Protein AF-A0A2E3XVV8-F1 (afdb_monomer)

Nearest PDB structures (foldseek):
  4kqd-assembly2_C  TM=4.108E-01  e=3.574E+00  Escherichia coli K-12
  7kmt-assembly1_K  TM=4.638E-01  e=4.336E+00  Saccharomyces cerevisiae
  4kqd-assembly2_D  TM=2.670E-01  e=2.946E+00  Escherichia coli K-12

Sequence (90 aa):
MSKSKIQIVDQDGFTLKEFERDQWEKAYEYAEQMEAMEIEVEIRKPSLARTLAESLGAKQRELNKLDQELQDEIDDHLPNQSDTKCGTCH

Radius of gyration: 17.85 Å; Cα contacts (8 Å, |Δi|>4): 81; chains: 1; bounding box: 32×53×37 Å

pLDDT: mean 80.07, std 15.29, range [40.66, 94.06]

Structure (mmCIF, N/CA/C/O backbone):
data_AF-A0A2E3XVV8-F1
#
_entry.id   AF-A0A2E3XVV8-F1
#
loop_
_atom_site.group_PDB
_atom_site.id
_atom_site.type_symbol
_atom_site.label_atom_id
_atom_site.label_alt_id
_atom_site.label_comp_id
_atom_site.label_asym_id
_atom_site.label_entity_id
_atom_site.label_seq_id
_atom_site.pdbx_PDB_ins_code
_atom_site.Cartn_x
_atom_site.Cartn_y
_atom_site.Cartn_z
_atom_site.occupancy
_atom_site.B_iso_or_equiv
_atom_site.auth_seq_id
_atom_site.auth_comp_id
_atom_site.auth_asym_id
_atom_site.auth_atom_id
_atom_site.pdbx_PDB_model_num
ATOM 1 N N . MET A 1 1 ? -5.334 11.039 11.287 1.00 42.91 1 MET A N 1
ATOM 2 C CA . MET A 1 1 ? -5.913 9.850 10.633 1.00 42.91 1 MET A CA 1
ATOM 3 C C . MET A 1 1 ? -4.953 9.448 9.534 1.00 42.91 1 MET A C 1
ATOM 5 O O . MET A 1 1 ? -4.925 10.103 8.500 1.00 42.91 1 MET A O 1
ATOM 9 N N . SER A 1 2 ? -4.077 8.488 9.814 1.00 47.56 2 SER A N 1
ATOM 10 C CA . SER A 1 2 ? -3.109 7.963 8.852 1.00 47.56 2 SER A CA 1
ATOM 11 C C . SER A 1 2 ? -3.898 7.108 7.868 1.00 47.56 2 SER A C 1
ATOM 13 O O . SER A 1 2 ? -4.320 6.013 8.218 1.00 47.56 2 SER A O 1
ATOM 15 N N . LYS A 1 3 ? -4.228 7.653 6.697 1.00 57.25 3 LYS A N 1
ATOM 16 C CA . LYS A 1 3 ? -4.927 6.887 5.665 1.00 57.25 3 LYS A CA 1
ATOM 17 C C . LYS A 1 3 ? -3.993 5.785 5.176 1.00 57.25 3 LYS A C 1
ATOM 19 O O . LYS A 1 3 ? -2.825 6.061 4.918 1.00 57.25 3 LYS A O 1
ATOM 24 N N . SER A 1 4 ? -4.506 4.567 5.062 1.00 70.38 4 SER A N 1
ATOM 25 C CA . SER A 1 4 ? -3.844 3.462 4.376 1.00 70.38 4 SER A CA 1
ATOM 26 C C . SER A 1 4 ? -3.411 3.890 2.964 1.00 70.38 4 SER A C 1
ATOM 28 O O . SER A 1 4 ? -4.261 4.190 2.124 1.00 70.38 4 SER A O 1
ATOM 30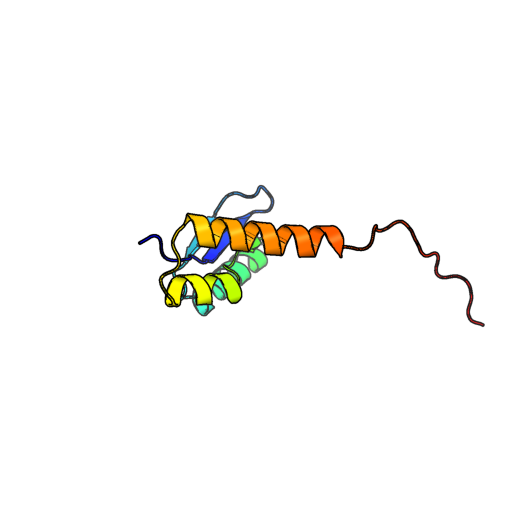 N N . LYS A 1 5 ? -2.097 3.970 2.726 1.00 85.25 5 LYS A N 1
ATOM 31 C CA . LYS A 1 5 ? -1.497 4.367 1.443 1.00 85.25 5 LYS A CA 1
ATOM 32 C C . LYS A 1 5 ? -1.008 3.150 0.670 1.00 85.25 5 LYS A C 1
ATOM 34 O O . LYS A 1 5 ? -0.689 2.124 1.264 1.00 85.25 5 LYS A O 1
ATOM 39 N N . ILE A 1 6 ? -0.926 3.296 -0.644 1.00 87.75 6 ILE A N 1
ATOM 40 C CA . ILE A 1 6 ? -0.257 2.347 -1.532 1.00 87.75 6 ILE A CA 1
ATOM 41 C C . ILE A 1 6 ? 1.189 2.821 -1.679 1.00 87.75 6 ILE A C 1
ATOM 43 O O . ILE A 1 6 ? 1.422 4.002 -1.938 1.00 87.75 6 ILE A O 1
ATOM 47 N N . GLN A 1 7 ? 2.151 1.926 -1.499 1.00 89.69 7 GLN A N 1
ATOM 48 C CA . GLN A 1 7 ? 3.575 2.238 -1.589 1.00 89.69 7 GLN A CA 1
ATOM 49 C C . GLN A 1 7 ? 4.198 1.453 -2.739 1.00 89.69 7 GLN A C 1
ATOM 51 O O . GLN A 1 7 ? 3.973 0.254 -2.863 1.00 89.69 7 GLN A O 1
ATOM 56 N N . ILE A 1 8 ? 4.974 2.140 -3.570 1.00 90.31 8 ILE A N 1
ATOM 57 C CA . ILE A 1 8 ? 5.825 1.532 -4.590 1.00 90.31 8 ILE A CA 1
ATOM 58 C C . ILE A 1 8 ? 7.234 1.507 -4.020 1.00 90.31 8 ILE A C 1
ATOM 60 O O . ILE A 1 8 ? 7.770 2.571 -3.689 1.00 90.31 8 ILE A O 1
ATOM 64 N N . VAL A 1 9 ? 7.804 0.318 -3.868 1.00 91.44 9 VAL A N 1
ATOM 65 C CA . VAL A 1 9 ? 9.146 0.123 -3.311 1.00 91.44 9 VAL A CA 1
ATOM 66 C C . VAL A 1 9 ? 10.066 -0.529 -4.336 1.00 91.44 9 VAL A C 1
ATOM 68 O O . VAL A 1 9 ? 9.605 -1.301 -5.169 1.00 91.44 9 VAL A O 1
ATOM 71 N N . ASP A 1 10 ? 11.349 -0.194 -4.282 1.00 89.06 10 ASP A N 1
ATOM 72 C CA . ASP A 1 10 ? 12.410 -0.853 -5.056 1.00 89.06 10 ASP A CA 1
ATOM 73 C C . ASP A 1 10 ? 12.782 -2.219 -4.437 1.00 89.06 10 ASP A C 1
ATOM 75 O O . ASP A 1 10 ? 12.362 -2.526 -3.316 1.00 89.06 10 ASP A O 1
ATOM 79 N N . GLN A 1 11 ? 13.621 -3.005 -5.114 1.00 86.44 11 GLN A N 1
ATOM 80 C CA . GLN A 1 11 ? 14.196 -4.265 -4.624 1.00 86.44 11 GLN A CA 1
ATOM 81 C C . GLN A 1 11 ? 14.880 -4.116 -3.257 1.00 86.44 11 GLN A C 1
ATOM 83 O O . GLN A 1 11 ? 14.775 -4.988 -2.396 1.00 86.44 11 GLN A O 1
ATOM 88 N N . ASP A 1 12 ? 15.546 -2.982 -3.032 1.00 86.25 12 ASP A N 1
ATOM 89 C CA . ASP A 1 12 ? 16.209 -2.656 -1.764 1.00 86.25 12 ASP A CA 1
ATOM 90 C C . ASP A 1 12 ? 15.216 -2.266 -0.646 1.00 86.25 12 ASP A C 1
ATOM 92 O O . ASP A 1 12 ? 15.604 -1.990 0.492 1.00 86.25 12 ASP A O 1
ATOM 96 N N . GLY A 1 13 ? 13.915 -2.215 -0.952 1.00 81.62 13 GLY A N 1
ATOM 97 C CA . GLY A 1 13 ? 12.849 -1.864 -0.017 1.00 81.62 13 GLY A CA 1
ATOM 98 C C . GLY A 1 13 ? 12.675 -0.360 0.207 1.00 81.62 13 GLY A C 1
ATOM 99 O O . GLY A 1 13 ? 11.926 0.041 1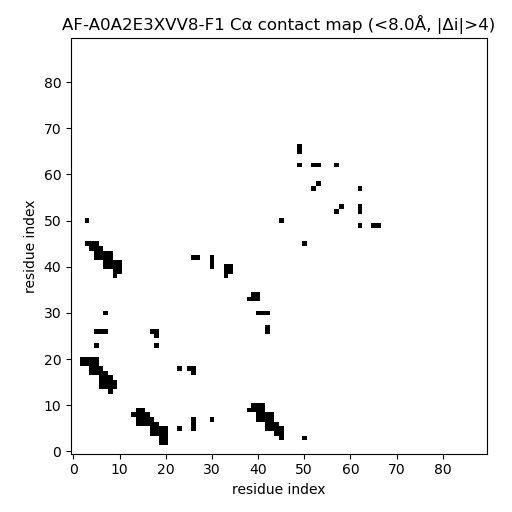.102 1.00 81.62 13 GLY A O 1
ATOM 100 N N . PHE A 1 14 ? 13.336 0.487 -0.587 1.00 86.06 14 PHE A N 1
ATOM 101 C CA . PHE A 1 14 ? 13.151 1.935 -0.528 1.00 86.06 14 PHE A CA 1
ATOM 102 C C . PHE A 1 14 ? 11.841 2.348 -1.195 1.00 86.06 14 PHE A C 1
ATOM 104 O O . PHE A 1 14 ? 11.592 2.021 -2.352 1.00 86.06 14 PHE A O 1
ATOM 111 N N . THR A 1 15 ? 11.017 3.125 -0.487 1.00 89.12 15 THR A N 1
ATOM 112 C CA . THR A 1 15 ? 9.796 3.706 -1.055 1.00 89.12 15 THR A CA 1
ATOM 113 C C . THR A 1 15 ? 10.140 4.751 -2.111 1.00 89.12 15 THR A C 1
ATOM 115 O O . THR A 1 15 ? 10.593 5.849 -1.788 1.00 89.12 15 THR A O 1
ATOM 118 N N . LEU A 1 16 ? 9.867 4.425 -3.372 1.00 87.88 16 LEU A N 1
ATOM 119 C CA . LEU A 1 16 ? 10.021 5.321 -4.516 1.00 87.88 16 LEU A CA 1
ATOM 120 C C . LEU A 1 16 ? 8.874 6.329 -4.573 1.00 87.88 16 LEU A C 1
ATOM 122 O O . LEU A 1 16 ? 9.074 7.513 -4.855 1.00 87.88 16 LEU A O 1
ATOM 126 N N . LYS A 1 17 ? 7.649 5.860 -4.297 1.00 89.69 17 LYS A N 1
ATOM 127 C CA . LYS A 1 17 ? 6.453 6.700 -4.354 1.00 89.69 17 LYS A CA 1
ATOM 128 C C . LYS A 1 17 ? 5.314 6.179 -3.488 1.00 89.69 17 LYS A C 1
ATOM 130 O O . LYS A 1 17 ? 5.152 4.977 -3.309 1.00 89.69 17 LYS A O 1
ATOM 135 N N . GLU A 1 18 ? 4.493 7.103 -2.996 1.00 90.56 18 GLU A N 1
ATOM 136 C CA . GLU A 1 18 ? 3.255 6.797 -2.279 1.00 90.56 18 GLU A CA 1
ATOM 137 C C . GLU A 1 18 ? 2.045 7.344 -3.034 1.00 90.56 18 GLU A C 1
ATOM 139 O O . GLU A 1 18 ? 2.078 8.455 -3.571 1.00 90.56 18 GLU A O 1
ATOM 144 N N . PHE A 1 19 ? 0.962 6.578 -3.017 1.00 90.25 19 PHE A N 1
ATOM 145 C CA . PHE A 1 19 ? -0.327 6.939 -3.588 1.00 90.25 19 PHE A CA 1
ATOM 146 C C . PHE A 1 19 ? -1.426 6.795 -2.536 1.00 90.25 19 PHE A C 1
ATOM 148 O O . PHE A 1 19 ? -1.358 5.954 -1.636 1.00 90.25 19 PHE A O 1
ATOM 155 N N . GLU A 1 20 ? -2.459 7.624 -2.647 1.00 88.06 20 GLU A N 1
ATOM 156 C CA . GLU A 1 20 ? -3.662 7.463 -1.831 1.00 88.06 20 GLU A CA 1
ATOM 157 C C . GLU A 1 20 ? -4.457 6.225 -2.284 1.00 88.06 20 GLU A C 1
ATOM 159 O O . GLU A 1 20 ? -4.344 5.760 -3.420 1.00 88.06 20 GLU A O 1
ATOM 164 N N . ARG A 1 21 ? -5.302 5.688 -1.396 1.00 78.94 21 ARG A N 1
ATOM 165 C CA . ARG A 1 21 ? -6.109 4.480 -1.655 1.00 78.94 21 ARG A CA 1
ATOM 166 C C . ARG A 1 21 ? -7.097 4.628 -2.816 1.00 78.94 21 ARG A C 1
ATOM 168 O O . ARG A 1 21 ? -7.697 3.655 -3.229 1.00 78.94 21 ARG A O 1
ATOM 175 N N . ASP A 1 22 ? -7.396 5.816 -3.296 1.00 84.38 22 ASP A N 1
ATOM 176 C CA . ASP A 1 22 ? -8.264 6.034 -4.458 1.00 84.38 22 ASP A CA 1
ATOM 177 C C . ASP A 1 22 ? -7.474 6.109 -5.774 1.00 84.38 22 ASP A C 1
ATOM 179 O O . ASP A 1 22 ? -8.064 6.125 -6.849 1.00 84.38 22 ASP A O 1
ATOM 183 N N . GLN A 1 23 ? -6.142 6.096 -5.708 1.00 87.44 23 GLN A N 1
ATOM 184 C CA . GLN A 1 23 ? -5.244 6.285 -6.846 1.00 87.44 23 GLN A CA 1
ATOM 185 C C . GLN A 1 23 ? -4.588 4.979 -7.318 1.00 87.44 23 GLN A C 1
ATOM 187 O O . GLN A 1 23 ? -3.473 5.007 -7.834 1.00 87.44 23 GLN A O 1
ATOM 192 N N . TRP A 1 24 ? -5.275 3.841 -7.171 1.00 83.38 24 TRP A N 1
ATOM 193 C CA . TRP A 1 24 ? -4.760 2.523 -7.571 1.00 83.38 24 TRP A CA 1
ATOM 194 C C . TRP A 1 24 ? -4.256 2.493 -9.008 1.00 83.38 24 TRP A C 1
ATOM 196 O O . TRP A 1 24 ? -3.142 2.046 -9.248 1.00 83.38 24 TRP A O 1
ATOM 206 N N . GLU A 1 25 ? -5.048 3.007 -9.947 1.00 88.81 25 GLU A N 1
ATOM 207 C CA . GLU A 1 25 ? -4.696 3.018 -11.370 1.00 88.81 25 GLU A CA 1
ATOM 208 C C . GLU A 1 25 ? -3.364 3.737 -11.613 1.00 88.81 25 GLU A C 1
ATOM 210 O O . GLU A 1 25 ? -2.505 3.220 -12.316 1.00 88.81 25 GLU A O 1
ATOM 215 N N . LYS A 1 26 ? -3.138 4.870 -10.936 1.00 91.25 26 LYS A N 1
ATOM 216 C CA . LYS A 1 26 ? -1.890 5.640 -11.049 1.00 91.25 26 LYS A CA 1
ATOM 217 C C . LYS A 1 26 ? -0.698 4.930 -10.417 1.00 91.25 26 LYS A C 1
ATOM 219 O O . LYS A 1 26 ? 0.425 5.098 -10.881 1.00 91.25 26 LYS A O 1
ATOM 224 N N . ALA A 1 27 ? -0.928 4.182 -9.339 1.00 89.94 27 ALA A N 1
ATOM 225 C CA . ALA A 1 27 ? 0.116 3.399 -8.691 1.00 89.94 27 ALA A CA 1
ATOM 226 C C . ALA A 1 27 ? 0.590 2.258 -9.604 1.00 89.94 27 ALA A C 1
ATOM 228 O O . ALA A 1 27 ? 1.794 2.065 -9.754 1.00 89.94 27 ALA A O 1
ATOM 229 N N . TYR A 1 28 ? -0.348 1.563 -10.256 1.00 90.00 28 TYR A N 1
ATOM 230 C CA . TYR A 1 28 ? -0.041 0.523 -11.240 1.00 90.00 28 TYR A CA 1
ATOM 231 C C . TYR A 1 28 ? 0.625 1.090 -12.494 1.00 90.00 28 TYR A C 1
ATOM 233 O O . TYR A 1 28 ? 1.631 0.548 -12.930 1.00 90.00 28 TYR A O 1
ATOM 241 N N . GLU A 1 29 ? 0.131 2.212 -13.021 1.00 94.06 29 GLU A N 1
ATOM 242 C CA . GLU A 1 29 ? 0.747 2.887 -14.168 1.00 94.06 29 GLU A CA 1
ATOM 243 C C . GLU A 1 29 ? 2.195 3.300 -13.862 1.00 94.06 29 GLU A C 1
ATOM 245 O O . GLU A 1 29 ? 3.091 3.123 -14.681 1.00 94.06 29 GLU A O 1
ATOM 250 N N . TYR A 1 30 ? 2.452 3.821 -12.658 1.00 91.94 30 TYR A N 1
ATOM 251 C CA . TYR A 1 30 ? 3.807 4.167 -12.241 1.00 91.94 30 TYR A CA 1
ATOM 252 C C . TYR A 1 30 ? 4.703 2.931 -12.118 1.00 91.94 30 TYR A C 1
ATOM 254 O O . TYR A 1 30 ? 5.854 2.990 -12.535 1.00 91.94 30 TYR A O 1
ATOM 262 N N . ALA A 1 31 ? 4.189 1.823 -11.580 1.00 89.75 31 ALA A N 1
ATOM 263 C CA . ALA A 1 31 ? 4.943 0.577 -11.500 1.00 89.75 31 ALA A CA 1
ATOM 264 C C . ALA A 1 31 ? 5.292 0.029 -12.891 1.00 89.75 31 ALA A C 1
ATOM 266 O O . ALA A 1 31 ? 6.451 -0.274 -13.144 1.00 89.75 31 ALA A O 1
ATOM 267 N N . GLU A 1 32 ? 4.332 0.017 -13.818 1.00 91.50 32 GLU A N 1
ATOM 268 C CA . GLU A 1 32 ? 4.548 -0.395 -15.211 1.00 91.50 32 GLU A CA 1
ATOM 269 C C . GLU A 1 32 ? 5.596 0.490 -15.907 1.00 91.50 32 GLU A C 1
ATOM 271 O O . GLU A 1 32 ? 6.460 -0.002 -16.629 1.00 91.50 32 GLU A O 1
ATOM 276 N N . GLN A 1 33 ? 5.581 1.802 -15.646 1.00 92.00 33 GLN A N 1
ATOM 277 C CA . GLN A 1 33 ? 6.617 2.712 -16.140 1.00 92.00 33 GLN A CA 1
ATOM 278 C C . GLN A 1 33 ? 8.003 2.388 -15.567 1.00 92.00 33 GLN A C 1
ATOM 280 O O . GLN A 1 33 ? 8.988 2.511 -16.292 1.00 92.00 33 GLN A O 1
ATOM 285 N N . MET A 1 34 ? 8.100 2.005 -14.288 1.00 90.75 34 MET A N 1
ATOM 286 C CA . MET A 1 34 ? 9.376 1.608 -13.679 1.00 90.75 34 MET A CA 1
ATOM 287 C C . MET A 1 34 ? 9.887 0.297 -14.283 1.00 90.75 34 MET A C 1
ATOM 289 O O . MET A 1 34 ? 11.045 0.231 -14.688 1.00 90.75 34 MET A O 1
ATOM 293 N N . GLU A 1 35 ? 9.012 -0.694 -14.454 1.00 86.94 35 GLU A N 1
ATOM 294 C CA . GLU A 1 35 ? 9.357 -1.965 -15.100 1.00 86.94 35 GLU A CA 1
ATOM 295 C C . GLU A 1 35 ? 9.805 -1.762 -16.555 1.00 86.94 35 GLU A C 1
ATOM 297 O O . GLU A 1 35 ? 10.778 -2.370 -16.999 1.00 86.94 35 GLU A O 1
ATOM 302 N N . ALA A 1 36 ? 9.168 -0.843 -17.291 1.00 91.25 36 ALA A N 1
ATOM 303 C CA . ALA A 1 36 ? 9.581 -0.471 -18.646 1.00 91.25 36 ALA A CA 1
ATOM 304 C C . ALA A 1 36 ? 10.973 0.192 -18.703 1.00 91.25 36 ALA A C 1
ATOM 306 O O . ALA A 1 36 ? 11.601 0.214 -19.762 1.00 91.25 36 ALA A O 1
ATOM 307 N N . MET A 1 37 ? 11.456 0.729 -17.581 1.00 89.75 37 MET A N 1
ATOM 308 C CA . MET A 1 37 ? 12.817 1.248 -17.412 1.00 89.75 37 MET A CA 1
ATOM 309 C C . MET A 1 37 ? 13.782 0.206 -16.824 1.00 89.75 37 MET A C 1
ATOM 311 O O . MET A 1 37 ? 14.879 0.575 -16.414 1.00 89.75 37 MET A O 1
ATOM 315 N N . GLU A 1 38 ? 13.385 -1.070 -16.786 1.00 88.06 38 GLU A N 1
ATOM 316 C CA . GLU A 1 38 ? 14.145 -2.181 -16.193 1.00 88.06 38 GLU A CA 1
ATOM 317 C C . GLU A 1 38 ? 14.397 -2.015 -14.680 1.00 88.06 38 GLU A C 1
ATOM 319 O O . GLU A 1 38 ? 15.334 -2.589 -14.128 1.00 88.06 38 GLU A O 1
ATOM 324 N N . ILE A 1 39 ? 13.548 -1.239 -13.995 1.00 87.00 39 ILE A N 1
ATOM 325 C CA . ILE A 1 39 ? 13.557 -1.079 -12.538 1.00 87.00 39 ILE A CA 1
ATOM 326 C C . ILE A 1 39 ? 12.497 -2.021 -11.968 1.00 87.00 39 ILE A C 1
ATOM 328 O O . ILE A 1 39 ? 11.303 -1.841 -12.209 1.00 87.00 39 ILE A O 1
ATOM 332 N N . GLU A 1 40 ? 12.921 -3.025 -11.208 1.00 86.81 40 GLU A N 1
ATOM 333 C CA . GLU A 1 40 ? 11.996 -3.942 -10.544 1.00 86.81 40 GLU A CA 1
ATOM 334 C C . GLU A 1 40 ? 11.393 -3.272 -9.307 1.00 86.81 40 GLU A C 1
ATOM 336 O O . GLU A 1 40 ? 12.106 -2.767 -8.441 1.00 86.81 40 GLU A O 1
ATOM 341 N N . VAL A 1 41 ? 10.063 -3.257 -9.225 1.00 90.06 41 VAL A N 1
ATOM 342 C CA . VAL A 1 41 ? 9.339 -2.584 -8.144 1.00 90.06 41 VAL A CA 1
ATOM 343 C C . VAL A 1 41 ? 8.239 -3.466 -7.569 1.00 90.06 41 VAL A C 1
ATOM 345 O O . VAL A 1 41 ? 7.594 -4.238 -8.271 1.00 90.06 41 VAL A O 1
ATOM 348 N N . GLU A 1 42 ? 7.976 -3.317 -6.275 1.00 90.50 42 GLU A N 1
ATOM 349 C CA . GLU A 1 42 ? 6.915 -4.020 -5.556 1.00 90.50 42 GLU A CA 1
ATOM 350 C C . GLU A 1 42 ? 5.817 -3.027 -5.139 1.00 90.50 42 GLU A C 1
ATOM 352 O O . GLU A 1 42 ? 6.083 -1.950 -4.595 1.00 90.50 42 GLU A O 1
ATOM 357 N N . ILE A 1 43 ? 4.553 -3.398 -5.363 1.00 88.81 43 ILE A N 1
ATOM 358 C CA . ILE A 1 43 ? 3.392 -2.608 -4.937 1.00 88.81 43 ILE A CA 1
ATOM 359 C C . ILE A 1 43 ? 2.890 -3.126 -3.592 1.00 88.81 43 ILE A C 1
ATOM 361 O O . ILE A 1 43 ? 2.158 -4.117 -3.514 1.00 88.81 43 ILE A O 1
ATOM 365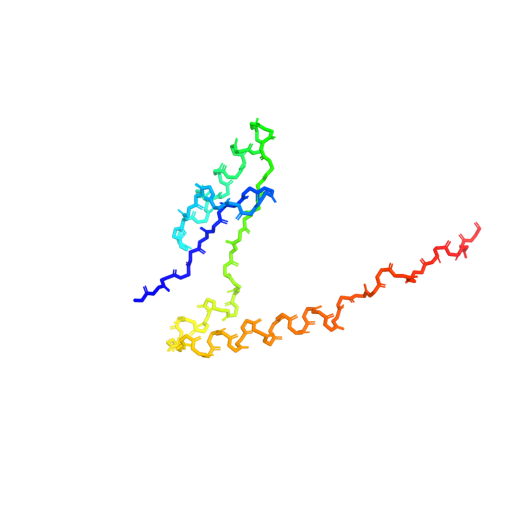 N N . ARG A 1 44 ? 3.205 -2.399 -2.522 1.00 87.06 44 ARG A N 1
ATOM 366 C CA . ARG A 1 44 ? 2.695 -2.676 -1.180 1.00 87.06 44 ARG A CA 1
ATOM 367 C C . ARG A 1 44 ? 1.368 -1.986 -0.965 1.00 87.06 44 ARG A C 1
ATOM 369 O O . ARG A 1 44 ? 1.257 -0.759 -1.005 1.00 87.06 44 ARG A O 1
ATOM 376 N N . LYS A 1 45 ? 0.345 -2.797 -0.711 1.00 85.12 45 LYS A N 1
ATOM 377 C CA . LYS A 1 45 ? -1.018 -2.332 -0.493 1.00 85.12 45 LYS A CA 1
ATOM 378 C C . LYS A 1 45 ? -1.583 -2.834 0.836 1.00 85.12 45 LYS A C 1
ATOM 380 O O . LYS A 1 45 ? -1.311 -3.971 1.216 1.00 85.12 45 LYS A O 1
ATOM 385 N N . PRO A 1 46 ? -2.410 -2.031 1.520 1.00 82.19 46 PRO A N 1
ATOM 386 C CA . PRO A 1 46 ? -3.106 -2.490 2.709 1.00 82.19 46 PRO A CA 1
ATOM 387 C C . PRO A 1 46 ? -4.088 -3.605 2.338 1.00 82.19 46 PRO A C 1
ATOM 389 O O . PRO A 1 46 ? -4.746 -3.553 1.294 1.00 82.19 46 PRO A O 1
ATOM 392 N N . SER A 1 47 ? -4.194 -4.618 3.198 1.00 82.75 47 SER A N 1
ATOM 393 C CA . SER A 1 47 ? -5.106 -5.741 2.978 1.00 82.75 47 SER A CA 1
ATOM 394 C C . SER A 1 47 ? -6.572 -5.287 2.986 1.00 82.75 47 SER A C 1
ATOM 396 O O . SER A 1 47 ? -6.930 -4.235 3.533 1.00 82.75 47 SER A O 1
ATOM 398 N N . LEU A 1 48 ? -7.452 -6.098 2.389 1.00 83.75 48 LEU A N 1
ATOM 399 C CA . LEU A 1 48 ? -8.893 -5.829 2.398 1.00 83.75 48 LEU A CA 1
ATOM 400 C C . LEU A 1 48 ? -9.438 -5.793 3.833 1.00 83.75 48 LEU A C 1
ATOM 402 O O . LEU A 1 48 ? -10.193 -4.886 4.179 1.00 83.75 4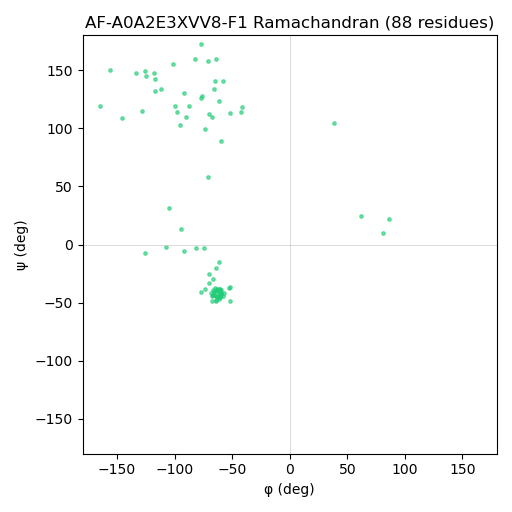8 LEU A O 1
ATOM 406 N N . ALA A 1 49 ? -9.006 -6.740 4.671 1.00 86.00 49 ALA A N 1
ATOM 407 C CA . ALA A 1 49 ? -9.385 -6.815 6.078 1.00 86.00 49 ALA A CA 1
ATOM 408 C C . ALA A 1 49 ? -8.958 -5.554 6.843 1.00 86.00 49 ALA A C 1
ATOM 410 O O . ALA A 1 49 ? -9.773 -4.955 7.545 1.00 86.00 49 ALA A O 1
ATOM 411 N N . ARG A 1 50 ? -7.720 -5.087 6.635 1.00 84.12 50 ARG A N 1
ATOM 412 C CA . ARG A 1 50 ? -7.227 -3.838 7.227 1.00 84.12 50 ARG A CA 1
ATOM 413 C C . ARG A 1 50 ? -8.040 -2.632 6.768 1.00 84.12 50 ARG A C 1
ATOM 415 O O . ARG A 1 50 ? -8.473 -1.827 7.586 1.00 84.12 50 ARG A O 1
ATOM 422 N N . THR A 1 51 ? -8.295 -2.535 5.466 1.00 85.06 51 THR A N 1
ATOM 423 C CA . THR A 1 51 ? -9.083 -1.445 4.874 1.00 85.06 51 THR A CA 1
ATOM 424 C C . THR A 1 51 ? -10.509 -1.405 5.437 1.00 85.06 51 THR A C 1
ATOM 426 O O . THR A 1 51 ? -11.057 -0.325 5.686 1.00 85.06 51 THR A O 1
ATOM 429 N N . LEU A 1 52 ? -11.117 -2.574 5.663 1.00 85.94 52 LEU A N 1
ATOM 430 C CA . LEU A 1 52 ? -12.428 -2.698 6.294 1.00 85.94 52 LEU A CA 1
ATOM 431 C C . LEU A 1 52 ? -12.382 -2.268 7.764 1.00 85.94 52 LEU A C 1
ATOM 433 O O . LEU A 1 52 ? -13.202 -1.451 8.179 1.00 85.94 52 LEU A O 1
ATOM 437 N N . ALA A 1 53 ? -11.411 -2.765 8.532 1.00 87.06 53 ALA A N 1
ATOM 438 C CA . ALA A 1 53 ? -11.243 -2.421 9.941 1.00 87.06 53 ALA A CA 1
ATOM 439 C C . ALA A 1 53 ? -11.056 -0.906 10.140 1.00 87.06 53 ALA A C 1
ATOM 441 O O . ALA A 1 53 ? -11.725 -0.306 10.981 1.00 87.06 53 ALA A O 1
ATOM 442 N N . GLU A 1 54 ? -10.233 -0.259 9.310 1.00 86.50 54 GLU A N 1
ATOM 443 C CA . GLU A 1 54 ? -10.079 1.201 9.305 1.00 86.50 54 GLU A CA 1
ATOM 444 C C . GLU A 1 54 ? -11.399 1.925 9.013 1.00 86.50 54 GLU A C 1
ATOM 446 O O . GLU A 1 54 ? -11.738 2.897 9.688 1.00 86.50 54 GLU A O 1
ATOM 451 N N . SER A 1 55 ? -12.171 1.439 8.035 1.00 86.00 55 SER A N 1
ATOM 452 C CA . SER A 1 55 ? -13.454 2.045 7.650 1.00 86.00 55 SER A CA 1
ATOM 453 C C . SER A 1 55 ? -14.512 1.932 8.755 1.00 86.00 55 SER A C 1
ATOM 455 O O . SER A 1 55 ? -15.367 2.806 8.879 1.00 86.00 55 SER A O 1
ATOM 457 N N . LEU A 1 56 ? -14.433 0.887 9.582 1.00 88.56 56 LEU A N 1
ATOM 458 C CA . LEU A 1 56 ? -15.280 0.690 10.762 1.00 88.56 56 LEU A CA 1
ATOM 459 C C . LEU A 1 56 ? -14.797 1.480 11.993 1.00 88.56 56 LEU A C 1
ATOM 461 O O . LEU A 1 56 ? -15.463 1.470 13.027 1.00 88.56 56 LEU A O 1
ATOM 465 N N . GLY A 1 57 ? -13.670 2.190 11.887 1.00 88.81 57 GLY A N 1
ATOM 466 C CA . GLY A 1 57 ? -13.127 3.021 12.959 1.00 88.81 57 GLY A CA 1
ATOM 467 C C . GLY A 1 57 ? -12.233 2.274 13.950 1.00 88.81 57 GLY A C 1
ATOM 468 O O . GLY A 1 57 ? -12.052 2.755 15.072 1.00 88.81 57 GLY A O 1
ATOM 469 N N . ALA A 1 58 ? -11.671 1.125 13.560 1.00 88.50 58 ALA A N 1
ATOM 470 C CA . ALA A 1 58 ? -10.693 0.411 14.374 1.00 88.50 58 ALA A CA 1
ATOM 471 C C . ALA A 1 58 ? -9.476 1.299 14.683 1.00 88.50 58 ALA A C 1
ATOM 473 O O . ALA A 1 58 ? -8.990 2.073 13.853 1.00 88.50 58 ALA A O 1
ATOM 474 N N . LYS A 1 59 ? -8.970 1.192 15.908 1.00 90.88 59 LYS A N 1
ATOM 475 C CA . LYS A 1 59 ? -7.808 1.940 16.392 1.00 90.88 59 LYS A CA 1
ATOM 476 C C . LYS A 1 59 ? -6.518 1.253 15.957 1.00 90.88 59 LYS A C 1
ATOM 478 O O . LYS A 1 59 ? -6.477 0.046 15.755 1.00 90.88 59 LYS A O 1
ATOM 483 N N . GLN A 1 60 ? -5.412 2.000 15.955 1.00 85.12 60 GLN A N 1
ATOM 484 C CA . GLN 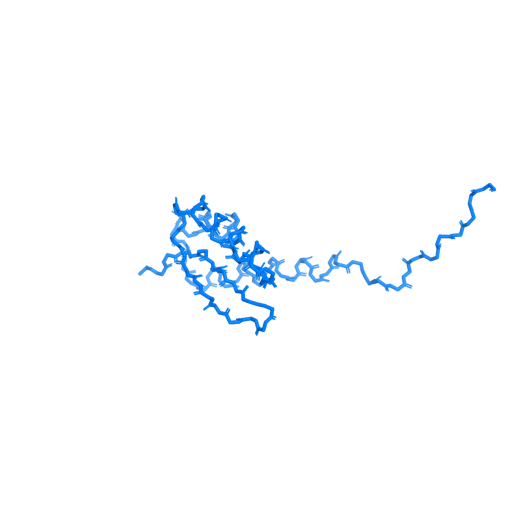A 1 60 ? -4.095 1.480 15.558 1.00 85.12 60 GLN A CA 1
ATOM 485 C C . GLN A 1 60 ? -3.691 0.182 16.279 1.00 85.12 60 GLN A C 1
ATOM 487 O O . GLN A 1 60 ? -3.087 -0.690 15.670 1.00 85.12 60 GLN A O 1
ATOM 492 N N . ARG A 1 61 ? -4.039 0.027 17.565 1.00 88.75 61 ARG A N 1
ATOM 493 C CA . ARG A 1 61 ? -3.758 -1.213 18.312 1.00 88.75 61 ARG A CA 1
ATOM 494 C C . ARG A 1 61 ? -4.492 -2.425 17.736 1.00 88.75 61 ARG A C 1
ATOM 496 O O . ARG A 1 61 ? -3.921 -3.504 17.698 1.00 88.75 61 ARG A O 1
ATOM 503 N N . GLU A 1 62 ? -5.737 -2.239 17.313 1.00 88.75 62 GLU A N 1
ATOM 504 C CA . GLU A 1 62 ? -6.578 -3.292 16.736 1.00 88.75 62 GLU A CA 1
ATOM 505 C C . GLU A 1 62 ? -6.109 -3.630 15.318 1.00 88.75 62 GLU A C 1
ATOM 507 O O . GLU A 1 62 ? -6.028 -4.801 14.972 1.00 88.75 62 GLU A O 1
ATOM 512 N N . LEU A 1 63 ? -5.703 -2.620 14.542 1.00 87.44 63 LEU A N 1
ATOM 513 C CA . LEU A 1 63 ? -5.115 -2.810 13.213 1.00 87.44 63 LEU A CA 1
ATOM 514 C C . LEU A 1 63 ? -3.788 -3.571 13.268 1.00 87.44 63 LEU A C 1
ATOM 516 O O . LEU A 1 63 ? -3.581 -4.489 12.488 1.00 87.44 63 LEU A O 1
ATOM 520 N N . ASN A 1 64 ? -2.909 -3.230 14.213 1.00 87.12 64 ASN A N 1
ATOM 521 C CA . ASN A 1 64 ? -1.641 -3.941 14.383 1.00 87.12 64 ASN A CA 1
ATOM 522 C C . ASN A 1 64 ? -1.863 -5.390 14.821 1.00 87.12 64 ASN A C 1
ATOM 524 O O . ASN A 1 64 ? -1.139 -6.279 14.392 1.00 87.12 64 ASN A O 1
ATOM 528 N N . LYS A 1 65 ? -2.859 -5.624 15.685 1.00 90.62 65 LYS A N 1
ATOM 529 C CA . LYS A 1 65 ? -3.231 -6.977 16.092 1.00 90.62 65 LYS A CA 1
ATOM 530 C C . LYS A 1 65 ? -3.748 -7.783 14.895 1.00 90.62 65 LYS A C 1
ATOM 532 O O . LYS A 1 65 ? -3.322 -8.913 14.723 1.00 90.62 65 LYS A O 1
ATOM 537 N N . LEU A 1 66 ? -4.602 -7.183 14.064 1.00 89.06 66 LEU A N 1
ATOM 538 C CA . LEU A 1 66 ? -5.103 -7.805 12.840 1.00 89.06 66 LEU A CA 1
ATOM 539 C C . LEU A 1 66 ? -3.971 -8.144 11.860 1.00 89.06 66 LEU A C 1
ATOM 541 O O . LEU A 1 66 ? -3.968 -9.235 11.308 1.00 89.06 66 LEU A O 1
ATOM 545 N N . ASP A 1 67 ? -3.019 -7.231 11.642 1.00 86.25 67 ASP A N 1
ATOM 546 C CA . ASP A 1 67 ? -1.866 -7.510 10.776 1.00 86.25 67 ASP A CA 1
ATOM 547 C C . ASP A 1 67 ? -1.029 -8.675 11.315 1.00 86.25 67 ASP A C 1
ATOM 549 O O . ASP A 1 67 ? -0.599 -9.517 10.536 1.00 86.25 67 ASP A O 1
ATOM 553 N N . GLN A 1 68 ? -0.809 -8.724 12.635 1.00 88.31 68 GLN A N 1
ATOM 554 C CA . GLN A 1 68 ? -0.061 -9.808 13.266 1.00 88.31 68 GL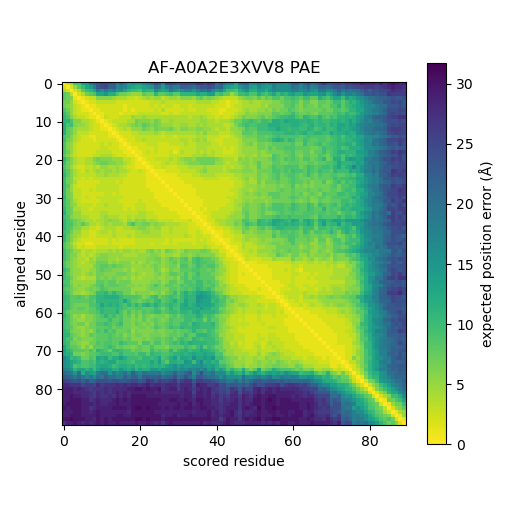N A CA 1
ATOM 555 C C . GLN A 1 68 ? -0.787 -11.144 13.103 1.00 88.31 68 GLN A C 1
ATOM 557 O O . GLN A 1 68 ? -0.172 -12.098 12.661 1.00 88.31 68 GLN A O 1
ATOM 562 N N . GLU A 1 69 ? -2.091 -11.198 13.388 1.00 89.19 69 GLU A N 1
ATOM 563 C CA .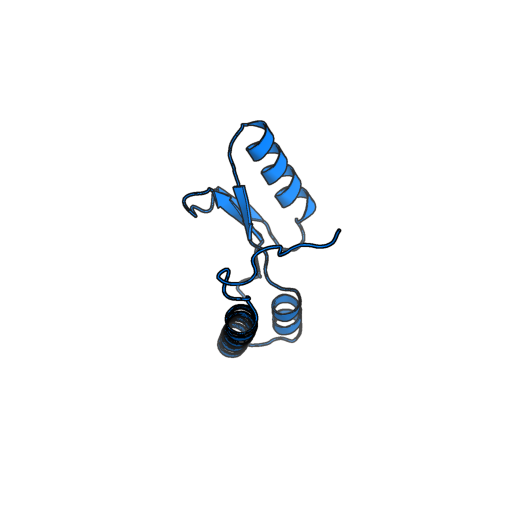 GLU A 1 69 ? -2.889 -12.421 13.224 1.00 89.19 69 GLU A CA 1
ATOM 564 C C . GLU A 1 69 ? -2.888 -12.903 11.763 1.00 89.19 69 GLU A C 1
ATOM 566 O O . GLU A 1 69 ? -2.756 -14.095 11.508 1.00 89.19 69 GLU A O 1
ATOM 571 N N . LEU A 1 70 ? -2.968 -11.981 10.795 1.00 85.38 70 LEU A N 1
ATOM 572 C CA . LEU A 1 70 ? -2.866 -12.317 9.371 1.00 85.38 70 LEU A CA 1
ATOM 573 C C . LEU A 1 70 ? -1.478 -12.842 8.991 1.00 85.38 70 LEU A C 1
ATOM 575 O O . LEU A 1 70 ? -1.382 -13.767 8.190 1.00 85.38 70 LEU A O 1
ATOM 579 N N . GLN A 1 71 ? -0.412 -12.244 9.526 1.00 84.81 71 GLN A N 1
ATOM 580 C CA . GLN A 1 71 ? 0.951 -12.697 9.261 1.00 84.81 71 GLN A CA 1
ATOM 581 C C . GLN A 1 71 ? 1.214 -14.064 9.899 1.00 84.81 71 GLN A C 1
ATOM 583 O O . GLN A 1 71 ? 1.774 -14.929 9.236 1.00 84.81 71 GLN A O 1
ATOM 588 N N . ASP A 1 72 ? 0.749 -14.276 11.131 1.00 86.38 72 ASP A N 1
ATOM 589 C CA . ASP A 1 72 ? 0.852 -15.554 11.834 1.00 86.38 72 ASP A CA 1
ATOM 590 C C . ASP A 1 72 ? 0.137 -16.665 11.040 1.00 86.38 72 ASP A C 1
ATOM 592 O O . ASP A 1 72 ? 0.696 -17.743 10.857 1.00 86.38 72 ASP A O 1
ATOM 596 N N . GLU A 1 73 ? -1.055 -16.397 10.482 1.00 81.69 73 GLU A N 1
ATOM 597 C CA . GLU A 1 73 ? -1.751 -17.350 9.601 1.00 81.69 73 GLU A CA 1
ATOM 598 C C . GLU A 1 73 ? -0.976 -17.648 8.307 1.00 81.69 73 GLU A C 1
ATOM 600 O O . GLU A 1 73 ? -0.957 -18.792 7.850 1.00 81.69 73 GLU A O 1
ATOM 605 N N . ILE A 1 74 ? -0.349 -16.638 7.696 1.00 80.25 74 ILE A N 1
ATOM 606 C CA . ILE A 1 74 ? 0.486 -16.826 6.502 1.00 80.25 74 ILE A CA 1
ATOM 607 C C . ILE A 1 74 ? 1.692 -17.705 6.847 1.00 80.25 74 ILE A C 1
ATOM 609 O O . ILE A 1 74 ? 1.952 -18.679 6.143 1.00 80.25 74 ILE A O 1
ATOM 613 N N . ASP A 1 75 ? 2.396 -17.395 7.932 1.00 82.81 75 ASP A N 1
ATOM 614 C CA . ASP A 1 75 ? 3.617 -18.089 8.338 1.00 82.81 75 ASP A CA 1
ATOM 615 C C . ASP A 1 75 ? 3.339 -19.545 8.755 1.00 82.81 75 ASP A C 1
ATOM 617 O O . ASP A 1 75 ? 4.089 -20.442 8.367 1.00 82.81 75 ASP A O 1
ATOM 621 N N . ASP A 1 76 ? 2.230 -19.809 9.455 1.00 79.19 76 ASP A N 1
ATOM 622 C CA . ASP A 1 76 ? 1.829 -21.163 9.869 1.00 79.19 76 ASP A CA 1
ATOM 623 C C . ASP A 1 76 ? 1.372 -22.047 8.690 1.00 79.19 76 ASP A C 1
ATOM 625 O O . ASP A 1 76 ? 1.460 -23.279 8.757 1.00 79.19 76 ASP A O 1
ATOM 629 N N . HIS A 1 77 ? 0.895 -21.447 7.594 1.00 64.75 77 HIS A N 1
ATOM 630 C CA . HIS A 1 77 ? 0.382 -22.163 6.420 1.00 64.75 77 HIS A CA 1
ATOM 631 C C . HIS A 1 77 ? 1.289 -22.117 5.185 1.00 64.75 77 HIS A C 1
ATOM 633 O O . HIS A 1 77 ? 0.962 -22.761 4.181 1.00 64.75 77 HIS A O 1
ATOM 639 N N . LEU A 1 78 ? 2.431 -21.425 5.227 1.00 59.50 78 LEU A N 1
ATOM 640 C CA . LEU A 1 78 ? 3.444 -21.532 4.182 1.00 59.50 78 LEU A CA 1
ATOM 641 C C . LEU A 1 78 ? 4.101 -22.919 4.276 1.00 59.50 78 LEU A C 1
ATOM 643 O O . LEU A 1 78 ? 4.802 -23.213 5.247 1.00 59.50 78 LEU A O 1
ATOM 647 N N . PRO A 1 79 ? 3.895 -23.811 3.288 1.00 52.38 79 PRO A N 1
ATOM 648 C CA . PRO A 1 79 ? 4.535 -25.111 3.312 1.00 52.38 79 PRO A CA 1
ATOM 649 C C . PRO A 1 79 ? 6.044 -24.892 3.274 1.00 52.38 79 PRO A C 1
ATOM 651 O O . PRO A 1 79 ? 6.565 -24.263 2.350 1.00 52.38 79 PRO A O 1
ATOM 654 N N . ASN A 1 80 ? 6.748 -25.435 4.267 1.00 48.88 80 ASN A N 1
ATOM 655 C CA . ASN A 1 80 ? 8.186 -25.648 4.191 1.00 48.88 80 ASN A CA 1
ATOM 656 C C . ASN A 1 80 ? 8.517 -26.194 2.793 1.00 48.88 80 ASN A C 1
ATOM 658 O O . ASN A 1 80 ? 8.099 -27.299 2.439 1.00 48.88 80 ASN A O 1
ATOM 662 N N . GLN A 1 81 ? 9.241 -25.417 1.985 1.00 50.03 81 GLN A N 1
ATOM 663 C CA . GLN A 1 81 ? 9.760 -25.847 0.686 1.00 50.03 81 GLN A CA 1
ATOM 664 C C . GLN A 1 81 ? 10.899 -26.865 0.873 1.00 50.03 81 GLN A C 1
ATOM 666 O O . GLN A 1 81 ? 12.027 -26.646 0.437 1.00 50.03 81 GLN A O 1
ATOM 671 N N . SER A 1 82 ? 10.626 -27.983 1.548 1.00 48.19 82 SER A N 1
ATOM 672 C CA . SER A 1 82 ? 11.562 -29.098 1.698 1.00 48.19 82 SER A CA 1
ATOM 673 C C . SER A 1 82 ? 11.016 -30.453 1.265 1.00 48.19 82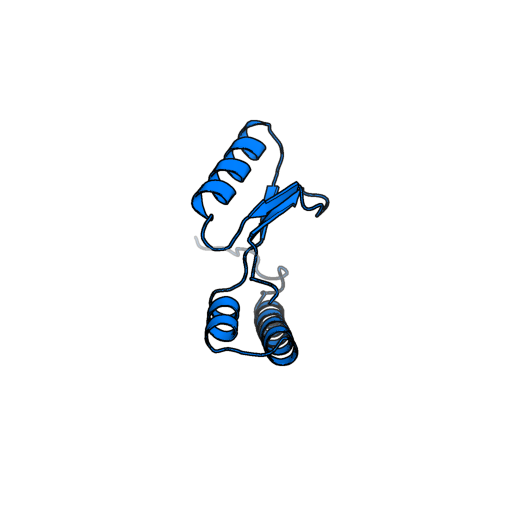 SER A C 1
ATOM 675 O O . SER A 1 82 ? 11.812 -31.375 1.156 1.00 48.19 82 SER A O 1
ATOM 677 N N . ASP A 1 83 ? 9.732 -30.605 0.932 1.00 42.91 83 ASP A N 1
ATOM 678 C CA . ASP A 1 83 ? 9.189 -31.898 0.498 1.00 42.91 83 ASP A CA 1
ATOM 679 C C . ASP A 1 83 ? 8.095 -31.666 -0.555 1.00 42.91 83 ASP A C 1
ATOM 681 O O . ASP A 1 83 ? 7.003 -31.196 -0.266 1.00 42.91 83 ASP A O 1
ATOM 685 N N . THR A 1 84 ? 8.297 -31.973 -1.833 1.00 47.81 84 THR A N 1
ATOM 686 C CA . THR A 1 84 ? 8.181 -33.357 -2.291 1.00 47.81 84 THR A CA 1
ATOM 687 C C . THR A 1 84 ? 8.820 -33.483 -3.670 1.00 47.81 84 THR A C 1
ATOM 689 O O . THR A 1 84 ? 8.390 -32.864 -4.643 1.00 47.81 84 THR A O 1
ATOM 692 N N . LYS A 1 85 ? 9.845 -34.336 -3.752 1.00 47.22 85 LYS A N 1
ATOM 693 C CA . LYS A 1 85 ? 10.311 -34.964 -4.989 1.00 47.22 85 LYS A CA 1
ATOM 694 C C . LYS A 1 85 ? 9.096 -35.386 -5.816 1.00 47.22 85 LYS A C 1
ATOM 696 O O . LYS A 1 85 ? 8.327 -36.231 -5.367 1.00 47.22 85 LYS A O 1
ATOM 701 N N . CYS A 1 86 ? 8.953 -34.835 -7.018 1.00 50.03 86 CYS A N 1
ATOM 702 C CA . CYS A 1 86 ? 8.104 -35.406 -8.056 1.00 50.03 86 CYS A CA 1
ATOM 703 C C . CYS A 1 86 ? 8.629 -36.821 -8.359 1.00 50.03 86 CYS A C 1
ATOM 705 O O . CYS A 1 86 ? 9.560 -37.013 -9.139 1.00 50.03 86 CYS A O 1
ATOM 707 N N . GLY A 1 87 ? 8.113 -37.800 -7.618 1.00 52.81 87 GLY A N 1
ATOM 708 C CA . GLY A 1 87 ? 8.355 -39.216 -7.808 1.00 52.81 87 GLY A CA 1
ATOM 709 C C . GLY A 1 87 ? 7.309 -39.763 -8.764 1.00 52.81 87 GLY A C 1
ATOM 710 O O . GLY A 1 87 ? 6.145 -39.856 -8.398 1.00 52.81 87 GLY A O 1
ATOM 711 N N . THR A 1 88 ? 7.761 -40.111 -9.970 1.00 46.72 88 THR A N 1
ATOM 712 C CA . THR A 1 88 ? 7.206 -41.148 -10.858 1.00 46.72 88 THR A CA 1
ATOM 713 C C . THR A 1 88 ? 5.684 -41.284 -10.926 1.00 46.72 88 THR A C 1
ATOM 715 O O . THR A 1 88 ? 5.078 -41.983 -10.116 1.00 46.72 88 THR A O 1
ATOM 718 N N . CYS A 1 89 ? 5.119 -40.792 -12.030 1.00 44.09 89 CYS A N 1
ATOM 719 C CA . CYS A 1 89 ? 3.931 -41.376 -12.643 1.00 44.09 89 CYS A CA 1
ATOM 720 C C . CYS A 1 89 ? 4.206 -41.630 -14.138 1.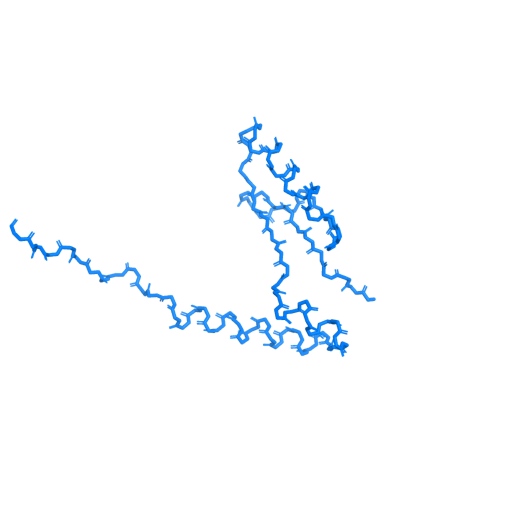00 44.09 89 CYS A C 1
ATOM 722 O O . CYS A 1 89 ? 4.351 -40.670 -14.891 1.00 44.09 89 CYS A O 1
ATOM 724 N N . HIS A 1 90 ? 4.207 -42.924 -14.494 1.00 40.66 90 HIS A N 1
ATOM 725 C CA . HIS A 1 90 ? 4.368 -43.583 -15.807 1.00 40.66 90 HIS A CA 1
ATOM 726 C C . HIS A 1 90 ? 5.763 -43.617 -16.443 1.00 40.66 90 HIS A C 1
ATOM 728 O O . HIS A 1 90 ? 6.202 -42.611 -17.035 1.00 40.66 90 HIS A O 1
#

Solvent-accessible surface area (backbone atoms only — not comparable to full-atom values): 5583 Å² total; per-residue (Å²): 133,88,71,70,47,32,34,36,19,38,86,89,66,51,74,78,45,78,34,57,72,88,37,55,70,61,49,50,53,51,47,53,54,35,46,74,68,75,38,66,67,45,81,48,64,72,49,70,68,54,55,49,40,52,73,76,64,54,49,71,71,55,50,53,48,51,53,47,53,52,48,52,53,48,62,75,64,54,73,71,96,80,76,76,82,89,73,84,84,135

Secondary structure (DSSP, 8-state):
-----EEEEETT--EEEEE-TT-HHHHHHHHHHHHHTT--EEEE---HHHHHHHHTT--HHHHHHHHHHHHHHHHHHS--TT--------

Mean predicted aligned error: 10.36 Å

Foldseek 3Di:
DPAFWKFKAFPVRHTPDIHGPVCVVVLVVVCVVCVVVVTHIDIDGDDPVLNVCVVVPHDPVVSVVVVVVVVVVVVVPDPDPPDDDPDDDD